Protein AF-A0A0S3TEH1-F1 (afdb_monomer)

Radius of gyration: 23.53 Å; Cα contacts (8 Å, |Δi|>4): 29; chains: 1; bounding box: 57×40×50 Å

Organism: NCBI:txid157739

Mean predicted aligned error: 20.08 Å

Sequence (69 aa):
MVYYVDDVVNEGWSVVVHLKPRDLYEMGEEVQEELYENEPYQDQELEKFYSNDNEYVQLATNHLDEDIN

Solvent-accessible surface area (backbone atoms only — not comparable to full-atom values): 5086 Å² total; per-residue (Å²): 96,78,45,75,43,76,35,90,88,45,84,96,43,60,48,81,44,76,46,70,71,77,84,77,69,83,78,64,78,89,67,73,82,67,74,80,77,80,70,77,80,80,83,81,76,62,69,81,75,64,54,99,80,64,71,79,79,77,70,89,65,84,76,74,77,75,80,84,127

Secondary structure (DSSP, 8-state):
-EEEEE-SSSTT-EEEEE----------S--TT-----PPPPP--GGGG--TT----------------

pLDDT: mean 70.44, std 9.28, range [44.5, 89.12]

Foldseek 3Di:
DWDWDADPVDPPHTDIDDDPPPPPDPPPDPDPPPPPPCDDDDDDPCVVVDDVPPDPDDDPDPPPPPPDD

Structure (mmCIF, N/CA/C/O backbone):
data_AF-A0A0S3TEH1-F1
#
_entry.id   AF-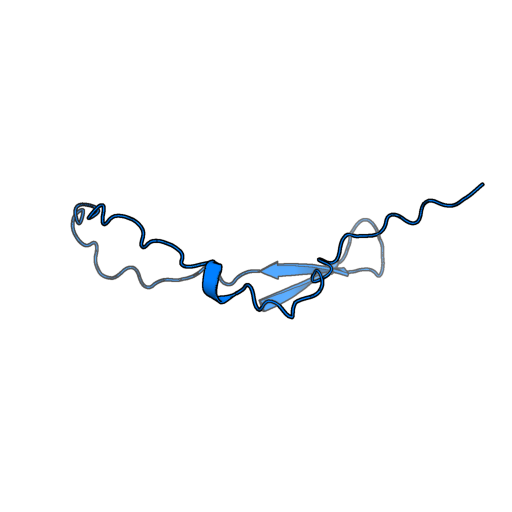A0A0S3TEH1-F1
#
loop_
_atom_site.group_PDB
_atom_site.id
_atom_site.type_symbol
_atom_site.label_atom_id
_atom_site.label_alt_id
_atom_site.label_comp_id
_atom_site.label_asym_id
_atom_site.label_entity_id
_atom_site.label_seq_id
_atom_site.pdbx_PDB_ins_code
_atom_site.Cartn_x
_atom_site.Cartn_y
_atom_site.Cartn_z
_atom_site.occupancy
_atom_site.B_iso_or_equiv
_atom_site.auth_seq_id
_atom_site.auth_comp_id
_atom_site.auth_asym_id
_atom_site.auth_atom_id
_atom_site.pdbx_PDB_model_num
ATOM 1 N N . MET A 1 1 ? -5.436 -7.544 -7.500 1.00 67.88 1 MET A N 1
ATOM 2 C CA . MET A 1 1 ? -5.032 -8.633 -8.419 1.00 67.88 1 MET A CA 1
ATOM 3 C C . MET A 1 1 ? -3.513 -8.635 -8.479 1.00 67.88 1 MET A C 1
ATOM 5 O O . MET A 1 1 ? -2.940 -7.552 -8.483 1.00 67.88 1 MET A O 1
ATOM 9 N N . VAL A 1 2 ? -2.865 -9.798 -8.467 1.00 72.31 2 VAL A N 1
ATOM 10 C CA . VAL A 1 2 ? -1.395 -9.899 -8.459 1.00 72.31 2 VAL A CA 1
ATOM 11 C C . VAL A 1 2 ? -0.937 -10.488 -9.786 1.00 72.31 2 VAL A C 1
ATOM 13 O O . VAL A 1 2 ? -1.503 -11.485 -10.229 1.00 72.31 2 VAL A O 1
ATOM 16 N N . TYR A 1 3 ? 0.054 -9.860 -10.417 1.00 79.00 3 TYR A N 1
ATOM 17 C CA . TYR A 1 3 ? 0.622 -10.298 -11.690 1.00 79.00 3 TYR A CA 1
ATOM 18 C C . TYR A 1 3 ? 2.109 -10.584 -11.528 1.00 79.00 3 TYR A C 1
ATOM 20 O O . TYR A 1 3 ? 2.789 -9.928 -10.740 1.00 79.00 3 TYR A O 1
ATOM 28 N N . TYR A 1 4 ? 2.602 -11.546 -12.297 1.00 84.19 4 TYR A N 1
ATOM 29 C CA . TYR A 1 4 ? 4.020 -11.858 -12.397 1.00 84.19 4 TYR A CA 1
ATOM 30 C C . TYR A 1 4 ? 4.515 -11.316 -13.733 1.00 84.19 4 TYR A C 1
ATOM 32 O O . TYR A 1 4 ? 3.939 -11.629 -14.774 1.00 84.19 4 TYR A O 1
ATOM 40 N N . VAL A 1 5 ? 5.526 -10.454 -13.687 1.00 83.38 5 VAL A N 1
ATOM 41 C CA . VAL A 1 5 ? 6.146 -9.858 -14.874 1.00 83.38 5 VAL A CA 1
ATOM 42 C C . VAL A 1 5 ? 7.566 -10.383 -14.969 1.00 83.38 5 VAL A C 1
ATOM 44 O O . VAL A 1 5 ? 8.285 -10.340 -13.974 1.00 83.38 5 VAL A O 1
ATOM 47 N N . ASP A 1 6 ? 7.961 -10.883 -16.134 1.00 89.12 6 ASP A N 1
ATOM 48 C CA . ASP A 1 6 ? 9.305 -11.423 -16.329 1.00 89.12 6 ASP A CA 1
ATOM 49 C C . ASP A 1 6 ? 10.377 -10.360 -16.079 1.00 89.12 6 ASP A C 1
ATOM 51 O O . ASP A 1 6 ? 10.281 -9.219 -16.543 1.00 89.12 6 ASP A O 1
ATOM 55 N N . ASP A 1 7 ? 11.394 -10.749 -15.316 1.00 84.38 7 ASP A N 1
ATOM 56 C CA . ASP A 1 7 ? 12.544 -9.910 -15.034 1.00 84.38 7 ASP A CA 1
ATOM 57 C C . ASP A 1 7 ? 13.497 -9.943 -16.233 1.00 84.38 7 ASP A C 1
ATOM 59 O O . ASP A 1 7 ? 14.159 -10.941 -16.510 1.00 84.38 7 ASP A O 1
ATOM 63 N N . VAL A 1 8 ? 13.582 -8.820 -16.946 1.00 81.94 8 VAL A N 1
ATOM 64 C CA . VAL A 1 8 ? 14.482 -8.662 -18.099 1.00 81.94 8 VAL A CA 1
ATOM 65 C C . VAL A 1 8 ? 15.964 -8.717 -17.719 1.00 81.94 8 VAL A C 1
ATOM 67 O O . VAL A 1 8 ? 16.805 -8.877 -18.600 1.00 81.94 8 VAL A O 1
ATOM 70 N N . VAL A 1 9 ? 16.298 -8.559 -16.434 1.00 82.94 9 VAL A N 1
ATOM 71 C CA . VAL A 1 9 ? 17.674 -8.634 -15.928 1.00 82.94 9 VAL A CA 1
ATOM 72 C C . VAL A 1 9 ? 18.028 -10.056 -15.491 1.00 82.94 9 VAL A C 1
ATOM 74 O O . VAL A 1 9 ? 19.178 -10.465 -15.640 1.00 82.94 9 VAL A O 1
ATOM 77 N N . ASN A 1 10 ? 17.053 -10.825 -14.996 1.00 82.06 10 ASN A N 1
ATOM 78 C CA . ASN A 1 10 ? 17.253 -12.183 -14.496 1.00 82.06 10 ASN A CA 1
ATOM 79 C C . ASN A 1 10 ? 16.352 -13.177 -15.236 1.00 82.06 10 ASN A C 1
ATOM 81 O O . ASN A 1 10 ? 15.230 -13.460 -14.814 1.00 82.06 10 ASN A O 1
ATOM 85 N N . GLU A 1 11 ? 16.873 -13.747 -16.326 1.00 83.44 11 GLU A N 1
ATOM 86 C CA . GLU A 1 11 ? 16.157 -14.752 -17.117 1.00 83.44 11 GLU A CA 1
ATOM 87 C C . GLU A 1 11 ? 15.667 -15.919 -16.237 1.00 83.44 11 GLU A C 1
ATOM 89 O O . GLU A 1 11 ? 16.431 -16.527 -15.485 1.00 83.44 11 GLU A O 1
ATOM 94 N N . GLY A 1 12 ? 14.371 -16.231 -16.332 1.00 84.12 12 GLY A N 1
ATOM 95 C CA . GLY A 1 12 ? 13.717 -17.291 -15.555 1.00 84.12 12 GLY A CA 1
ATOM 96 C C . GLY A 1 12 ? 13.122 -16.846 -14.215 1.00 84.12 12 GLY A C 1
ATOM 97 O O . GLY A 1 12 ? 12.476 -17.659 -13.553 1.00 84.12 12 GLY A O 1
ATOM 98 N N . TRP A 1 13 ? 13.291 -15.580 -13.830 1.00 86.25 13 TRP A N 1
ATOM 99 C CA . TRP A 1 13 ? 12.637 -14.988 -12.665 1.00 86.25 13 TRP A CA 1
ATOM 100 C C . TRP A 1 13 ? 11.516 -14.044 -13.094 1.00 86.25 13 TRP A C 1
ATOM 102 O O . TRP A 1 13 ? 11.625 -13.342 -14.098 1.00 86.25 13 TRP A O 1
ATOM 112 N N . SER A 1 14 ? 10.443 -13.994 -12.304 1.00 83.62 14 SER A N 1
ATOM 113 C CA . SER A 1 14 ? 9.359 -13.030 -12.505 1.00 83.62 14 SER A CA 1
ATOM 114 C C . SER A 1 14 ? 9.139 -12.218 -11.229 1.00 83.62 14 SER A C 1
ATOM 116 O O . SER A 1 14 ? 9.076 -12.761 -10.123 1.00 83.62 14 SER A O 1
ATOM 118 N N . VAL A 1 15 ? 9.003 -10.904 -11.382 1.00 82.75 15 VAL A N 1
ATOM 119 C CA . VAL A 1 15 ? 8.745 -9.953 -10.300 1.00 82.75 15 VAL A CA 1
ATOM 120 C C . VAL A 1 15 ? 7.250 -9.884 -10.019 1.00 82.75 15 VAL A C 1
ATOM 122 O O . VAL A 1 15 ? 6.422 -9.783 -10.928 1.00 82.75 15 VAL A O 1
ATOM 125 N N . VAL A 1 16 ? 6.899 -9.912 -8.734 1.00 79.00 16 VAL A N 1
ATOM 126 C CA . VAL A 1 16 ? 5.510 -9.829 -8.281 1.00 79.00 16 VAL A CA 1
ATOM 127 C C . VAL A 1 16 ? 5.056 -8.376 -8.259 1.00 79.00 16 VAL A C 1
ATOM 129 O O . VAL A 1 16 ? 5.525 -7.575 -7.452 1.00 79.00 16 VAL A O 1
ATOM 132 N N . VAL A 1 17 ? 4.083 -8.046 -9.103 1.00 77.81 17 VAL A N 1
ATOM 133 C CA . VAL A 1 17 ? 3.481 -6.716 -9.165 1.00 77.81 17 VAL A CA 1
ATOM 134 C C . VAL A 1 17 ? 2.089 -6.764 -8.547 1.00 77.81 17 VAL A C 1
ATOM 136 O O . VAL A 1 17 ? 1.146 -7.355 -9.083 1.00 77.81 17 VAL A O 1
ATOM 139 N N . HIS A 1 18 ? 1.957 -6.108 -7.395 1.00 74.88 18 HIS A N 1
ATOM 140 C CA . HIS A 1 18 ? 0.671 -5.879 -6.754 1.00 74.88 18 HIS A CA 1
ATOM 141 C C . HIS A 1 18 ? 0.015 -4.659 -7.388 1.00 74.88 18 HIS A C 1
ATOM 143 O O . HIS A 1 18 ? 0.287 -3.519 -7.012 1.00 74.88 18 HIS A O 1
ATOM 149 N N . LEU A 1 19 ? -0.891 -4.895 -8.332 1.00 65.81 19 LEU A N 1
ATOM 150 C CA . LEU A 1 19 ? -1.832 -3.858 -8.716 1.00 65.81 19 LEU A CA 1
ATOM 151 C C . LEU A 1 19 ? -2.907 -3.824 -7.629 1.00 65.81 19 LEU A C 1
ATOM 153 O O . LEU A 1 19 ? -3.801 -4.685 -7.583 1.00 65.81 19 LEU A O 1
ATOM 157 N N . LYS A 1 20 ? -2.810 -2.831 -6.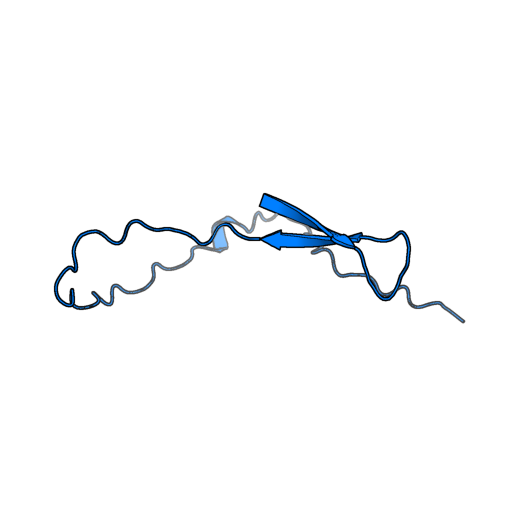730 1.00 66.31 20 LYS A N 1
ATOM 158 C CA . LYS A 1 20 ? -3.997 -2.396 -5.990 1.00 66.31 20 LYS A CA 1
ATOM 159 C C . LYS A 1 20 ? -5.064 -2.133 -7.055 1.00 66.31 20 LYS A C 1
ATOM 161 O O . LYS A 1 20 ? -4.752 -1.430 -8.023 1.00 66.31 20 LYS A O 1
ATOM 166 N N . PRO A 1 21 ? -6.268 -2.728 -6.961 1.00 67.19 21 PRO A N 1
ATOM 167 C CA . PRO A 1 21 ? -7.350 -2.248 -7.799 1.00 67.19 21 PRO A CA 1
ATOM 168 C C . PRO A 1 21 ? -7.390 -0.736 -7.584 1.00 67.19 21 PRO A C 1
ATOM 170 O O . PRO A 1 21 ? -7.307 -0.276 -6.448 1.00 67.19 21 PRO A O 1
ATOM 173 N N . ARG A 1 22 ? -7.368 0.032 -8.676 1.00 67.56 22 ARG A N 1
ATOM 174 C CA . ARG A 1 22 ? -7.651 1.462 -8.598 1.00 67.56 22 ARG A CA 1
ATOM 175 C C . ARG A 1 22 ? -8.975 1.528 -7.854 1.00 67.56 22 ARG A C 1
ATOM 177 O O . ARG A 1 22 ? -9.932 0.949 -8.366 1.00 67.56 22 ARG A O 1
ATOM 184 N N . ASP A 1 23 ? -8.985 2.086 -6.645 1.00 65.31 23 ASP A N 1
ATOM 185 C CA . ASP A 1 23 ? -10.210 2.223 -5.869 1.00 65.31 23 ASP A CA 1
ATOM 186 C C . ASP A 1 23 ? -11.154 3.079 -6.719 1.00 65.31 23 ASP A C 1
ATOM 188 O O . ASP A 1 23 ? -11.044 4.302 -6.789 1.00 65.31 23 ASP A O 1
ATOM 192 N N . LEU A 1 24 ? -12.001 2.409 -7.495 1.00 62.44 24 LEU A N 1
ATOM 193 C CA . LEU A 1 24 ? -13.071 3.009 -8.262 1.00 62.44 24 LEU A CA 1
ATOM 194 C C . LEU A 1 24 ? -14.182 3.226 -7.248 1.00 62.44 24 LEU A C 1
ATOM 196 O O . LEU A 1 24 ? -15.131 2.452 -7.172 1.00 62.44 24 LEU A O 1
ATOM 200 N N . TYR A 1 25 ? -14.011 4.248 -6.415 1.00 62.41 25 TYR A N 1
ATOM 201 C CA . TYR A 1 25 ? -15.157 4.835 -5.751 1.00 62.41 25 TYR A CA 1
ATOM 202 C C . TYR A 1 25 ? -16.027 5.427 -6.858 1.00 62.41 25 TYR A C 1
ATOM 204 O O . TYR A 1 25 ? -15.546 6.207 -7.685 1.00 62.41 25 TYR A O 1
ATOM 212 N N . GLU A 1 26 ? -17.286 4.997 -6.917 1.00 63.22 26 GLU A N 1
ATOM 213 C CA . GLU A 1 26 ? -18.304 5.666 -7.713 1.00 63.22 26 GLU A CA 1
ATOM 214 C C . GLU A 1 26 ? -18.434 7.072 -7.123 1.00 63.22 26 GLU A C 1
ATOM 216 O O . GLU A 1 26 ? -19.046 7.268 -6.074 1.00 63.22 26 GLU A O 1
ATOM 221 N N . MET A 1 27 ? -17.746 8.045 -7.727 1.00 63.16 27 MET A N 1
ATOM 222 C CA . MET A 1 27 ? -17.986 9.446 -7.420 1.00 63.16 27 MET A CA 1
ATOM 223 C C . MET A 1 27 ? -19.378 9.720 -7.969 1.00 63.16 27 MET A C 1
ATOM 225 O O . MET A 1 27 ? -19.539 9.894 -9.178 1.00 63.16 27 MET A O 1
ATOM 229 N N . GLY A 1 28 ? -20.386 9.635 -7.097 1.00 66.00 28 GLY A N 1
ATOM 230 C CA . GLY A 1 28 ? -21.734 10.096 -7.406 1.00 66.00 28 GLY A CA 1
ATOM 231 C C . GLY A 1 28 ? -21.687 11.488 -8.040 1.00 66.00 28 GLY A C 1
ATOM 232 O O . GLY A 1 28 ? -20.680 12.188 -7.906 1.00 66.00 28 GLY A O 1
ATOM 233 N N . GLU A 1 29 ? -22.752 11.836 -8.773 1.00 65.00 29 GLU A N 1
ATOM 234 C CA . GLU A 1 29 ? -22.926 13.114 -9.485 1.00 65.00 29 GLU A CA 1
ATOM 235 C C . GLU A 1 29 ? -22.205 14.267 -8.791 1.00 65.00 29 GLU A C 1
ATOM 237 O O . GLU A 1 29 ? -22.359 14.390 -7.582 1.00 65.00 29 GLU A O 1
ATOM 242 N N . GLU A 1 30 ? -21.448 15.073 -9.551 1.00 60.91 30 GLU A N 1
ATOM 243 C CA . GLU A 1 30 ? -20.626 16.195 -9.077 1.00 60.91 30 GLU A CA 1
ATOM 244 C C . GLU A 1 30 ? -21.357 17.012 -8.003 1.00 60.91 30 GLU A C 1
ATOM 246 O O . GLU A 1 30 ? -22.078 17.971 -8.296 1.00 60.91 30 GLU A O 1
ATOM 251 N N . VAL A 1 31 ? -21.199 16.606 -6.742 1.00 58.12 31 VAL A N 1
ATOM 252 C CA . VAL A 1 31 ? -21.809 17.319 -5.638 1.00 58.12 31 VAL A CA 1
ATOM 253 C C . VAL A 1 31 ? -20.979 18.576 -5.488 1.00 58.12 31 VAL A C 1
ATOM 255 O O . VAL A 1 31 ? -19.796 18.532 -5.150 1.00 58.12 31 VAL A O 1
ATOM 258 N N . GLN A 1 32 ? -21.617 19.682 -5.860 1.00 59.06 32 GLN A N 1
ATOM 259 C CA . GLN A 1 32 ? -21.162 21.053 -5.697 1.00 59.06 32 GLN A CA 1
ATOM 260 C C . GLN A 1 32 ? -20.394 21.184 -4.390 1.00 59.06 32 GLN A C 1
ATOM 262 O O . GLN A 1 32 ? -21.023 21.099 -3.343 1.00 59.06 32 GLN A O 1
ATOM 267 N N . GLU A 1 33 ? -19.071 21.352 -4.500 1.00 60.75 33 GLU A N 1
ATOM 268 C CA . GLU A 1 33 ? -18.124 21.772 -3.460 1.00 60.75 33 GLU A CA 1
ATOM 269 C C . GLU A 1 33 ? -18.719 21.693 -2.044 1.00 60.75 33 GLU A C 1
ATOM 271 O O 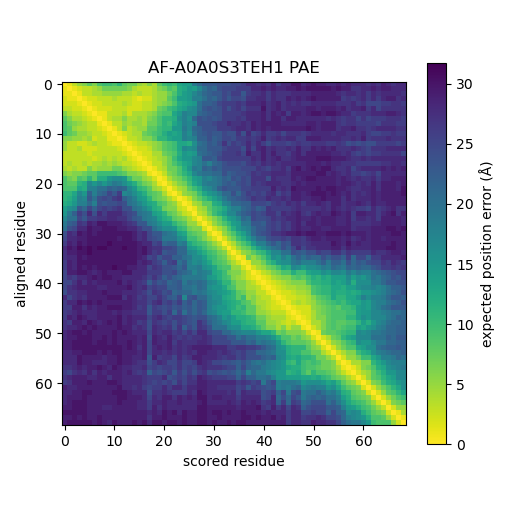. GLU A 1 33 ? -19.011 22.712 -1.415 1.00 60.75 33 GLU A O 1
ATOM 276 N N . GLU A 1 34 ? -18.990 20.470 -1.571 1.00 62.00 34 GLU A N 1
ATOM 277 C CA . GLU A 1 34 ? -19.463 20.280 -0.207 1.00 62.00 34 GLU A CA 1
ATOM 278 C C . GLU A 1 34 ? -18.321 20.750 0.684 1.00 62.00 34 GLU A C 1
ATOM 280 O O . GLU A 1 34 ? -17.235 20.163 0.695 1.00 62.00 34 GLU A O 1
ATOM 285 N N . LEU A 1 35 ? -18.547 21.893 1.338 1.00 64.44 35 LEU A N 1
ATOM 286 C CA . LEU A 1 35 ? -17.644 22.492 2.305 1.00 64.44 35 LEU A CA 1
ATOM 287 C C . LEU A 1 35 ? -17.128 21.377 3.206 1.00 64.44 35 LEU A C 1
ATOM 289 O O . LEU A 1 35 ? -17.904 20.795 3.957 1.00 64.44 35 LEU A O 1
ATOM 293 N N . TYR A 1 36 ? -15.834 21.078 3.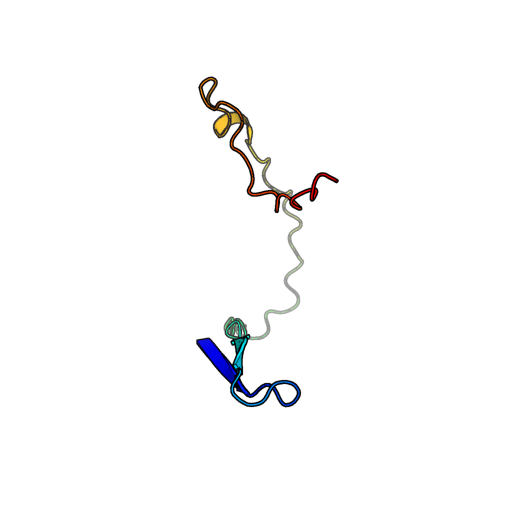090 1.00 65.81 36 TYR A N 1
ATOM 294 C CA . TYR A 1 36 ? -15.169 20.080 3.912 1.00 65.81 36 TYR A CA 1
ATOM 295 C C . TYR A 1 36 ? -15.453 20.404 5.383 1.00 65.81 36 TYR A C 1
ATOM 297 O O . TYR A 1 36 ? -14.919 21.373 5.937 1.00 65.81 36 TYR A O 1
ATOM 305 N N . GLU A 1 37 ? -16.350 19.632 5.992 1.00 67.06 37 GLU A N 1
ATOM 306 C CA . GLU A 1 37 ? -16.676 19.759 7.401 1.00 67.06 37 GLU A CA 1
ATOM 307 C C . GLU A 1 37 ? -15.438 19.267 8.154 1.00 67.06 37 GLU A C 1
ATOM 309 O O . GLU A 1 37 ? -15.100 18.082 8.145 1.00 67.06 37 GLU A O 1
ATOM 314 N N . ASN A 1 38 ? -14.669 20.215 8.701 1.00 68.88 38 ASN A N 1
ATOM 315 C CA . ASN A 1 38 ? -13.468 19.927 9.482 1.00 68.88 38 ASN A CA 1
ATOM 316 C C . ASN A 1 38 ? -13.902 19.409 10.856 1.00 68.88 38 ASN A C 1
ATOM 318 O O . ASN A 1 38 ? -13.699 20.079 11.870 1.00 68.88 38 ASN A O 1
ATOM 322 N N . GLU A 1 39 ? -14.528 18.239 10.890 1.00 76.81 39 GLU A N 1
ATOM 323 C CA . GLU A 1 39 ? -14.782 17.561 12.149 1.00 76.81 39 GLU A CA 1
ATOM 324 C C . GLU A 1 39 ? -13.430 17.185 12.776 1.00 76.81 39 GLU A C 1
ATOM 326 O O . GLU A 1 39 ? -12.540 16.666 12.086 1.00 76.81 39 GLU A O 1
ATOM 331 N N . PRO A 1 40 ? -13.218 17.484 14.068 1.00 81.25 40 PRO A N 1
ATOM 332 C CA . PRO A 1 40 ? -11.988 17.114 14.743 1.00 81.25 40 PRO A CA 1
ATOM 333 C C . PRO A 1 40 ? -11.828 15.591 14.736 1.00 81.25 40 PRO A C 1
ATOM 335 O O . PRO A 1 40 ? -12.784 14.841 14.946 1.00 81.25 40 PRO A O 1
ATOM 338 N N . TYR A 1 41 ? -10.597 15.128 14.506 1.00 78.94 41 TYR A N 1
ATOM 339 C CA . TYR A 1 41 ? -10.278 13.707 14.591 1.00 78.94 41 TYR A CA 1
ATOM 340 C C . TYR A 1 41 ? -10.672 13.162 15.966 1.00 78.94 41 TYR A C 1
ATOM 342 O O . TYR A 1 41 ? -10.386 13.778 16.990 1.00 78.94 41 TYR A O 1
ATOM 350 N N . GLN A 1 42 ? -11.315 11.995 15.980 1.00 80.25 42 GLN A N 1
ATOM 351 C CA . GLN A 1 42 ? -11.628 11.289 17.219 1.00 80.25 42 GLN A CA 1
ATOM 352 C C . GLN A 1 42 ? -10.329 10.880 17.925 1.00 80.25 42 GLN A C 1
ATOM 354 O O . GLN A 1 42 ? -9.407 10.361 17.285 1.00 80.25 42 GLN A O 1
ATOM 359 N N . ASP A 1 43 ? -10.278 11.077 19.241 1.00 82.69 43 ASP A N 1
ATOM 360 C CA . ASP A 1 43 ? -9.133 10.678 20.054 1.00 82.69 43 ASP A CA 1
ATOM 361 C C . ASP A 1 43 ? -8.931 9.155 20.002 1.00 82.69 43 ASP A C 1
ATOM 363 O O . ASP A 1 43 ? -9.860 8.359 20.167 1.00 82.69 43 ASP A O 1
ATOM 367 N N . GLN A 1 44 ? -7.688 8.729 19.770 1.00 80.81 44 GLN A N 1
ATOM 368 C CA . GLN A 1 44 ? -7.335 7.313 19.790 1.00 80.81 44 GLN A CA 1
ATOM 369 C C . GLN A 1 44 ? -7.109 6.849 21.231 1.00 80.81 44 GLN A C 1
ATOM 371 O O . GLN A 1 44 ? -6.084 7.143 21.840 1.00 80.81 44 GLN A O 1
ATOM 376 N N . GLU A 1 45 ? -8.029 6.048 21.762 1.00 81.19 45 GLU A N 1
ATOM 377 C CA . GLU A 1 45 ? -7.854 5.367 23.051 1.00 81.19 45 GLU A CA 1
ATOM 378 C C . GLU A 1 45 ? -6.885 4.179 22.918 1.00 81.19 45 GLU A C 1
ATOM 380 O O . GLU A 1 45 ? -7.296 3.018 22.926 1.00 81.19 45 GLU A O 1
ATOM 385 N N . LEU A 1 46 ? -5.588 4.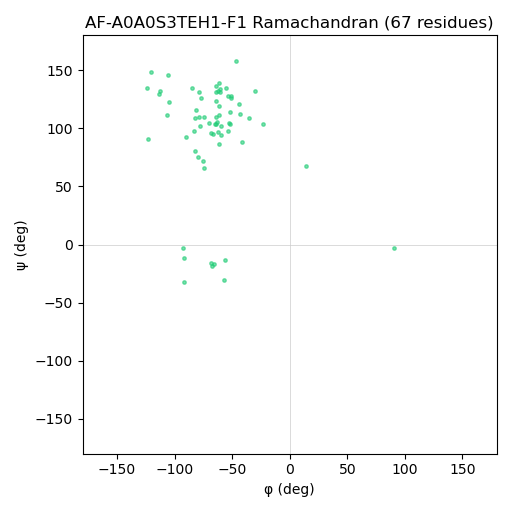445 22.752 1.00 77.00 46 LEU A N 1
ATOM 386 C CA . LEU A 1 46 ? -4.569 3.395 22.604 1.00 77.00 46 LEU A CA 1
ATOM 387 C C . LEU A 1 46 ? -4.366 2.570 23.886 1.00 77.00 46 LEU A C 1
ATOM 389 O O . LEU A 1 46 ? -3.877 1.444 23.827 1.00 77.00 46 LEU A O 1
ATOM 393 N N . GLU A 1 47 ? -4.808 3.100 25.027 1.00 76.44 47 GLU A N 1
ATOM 394 C CA . GLU A 1 47 ? -4.696 2.475 26.347 1.00 76.44 47 GLU A CA 1
ATOM 395 C C . GLU A 1 47 ? -5.338 1.083 26.416 1.00 76.44 47 GLU A C 1
ATOM 397 O O . GLU A 1 47 ? -4.833 0.202 27.106 1.00 76.44 47 GLU A O 1
ATOM 402 N N . LYS A 1 48 ? -6.389 0.837 25.623 1.00 71.62 48 LYS A N 1
ATOM 403 C CA . LYS A 1 48 ? -7.075 -0.465 25.567 1.00 71.62 48 LYS A CA 1
ATOM 404 C C . LYS A 1 48 ? -6.252 -1.591 24.944 1.00 71.62 48 LYS A C 1
ATOM 406 O O . LYS A 1 48 ? -6.613 -2.755 25.094 1.00 71.62 48 LYS A O 1
ATOM 411 N N . PHE A 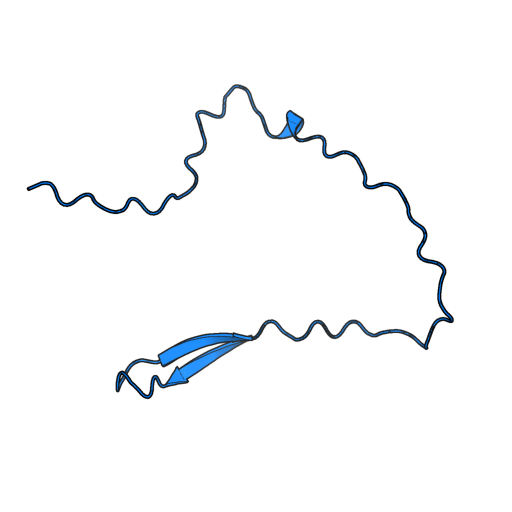1 49 ? -5.175 -1.264 24.231 1.00 71.31 49 PHE A N 1
ATOM 412 C CA . PHE A 1 49 ? -4.307 -2.258 23.599 1.00 71.31 49 PHE A CA 1
ATOM 413 C C . PHE A 1 49 ? -3.136 -2.681 24.494 1.00 71.31 49 PHE A C 1
ATOM 415 O O . PHE A 1 49 ? -2.483 -3.686 24.209 1.00 71.31 49 PHE A O 1
ATOM 422 N N . TYR A 1 50 ? -2.884 -1.966 25.593 1.00 69.50 50 TYR A N 1
ATOM 423 C CA . TYR A 1 50 ? -1.883 -2.351 26.583 1.00 69.50 50 TYR A CA 1
ATOM 424 C C . TYR A 1 50 ? -2.548 -3.243 27.638 1.00 69.50 50 TYR A C 1
ATOM 426 O O . TYR A 1 50 ? -3.140 -2.773 28.603 1.00 69.50 50 TYR A O 1
ATOM 434 N N . SER A 1 51 ? -2.498 -4.560 27.438 1.00 67.62 51 SER A N 1
ATOM 435 C CA . SER A 1 51 ? -2.769 -5.503 28.528 1.00 67.62 51 SER A CA 1
ATOM 436 C C . SER A 1 51 ? -1.514 -5.584 29.390 1.00 67.62 51 SER A C 1
ATOM 438 O O . SER A 1 51 ? -0.457 -5.810 28.837 1.00 67.62 51 SER A O 1
ATOM 440 N N . ASN A 1 52 ? -1.583 -5.471 30.719 1.00 64.38 52 ASN A N 1
ATOM 441 C CA . ASN A 1 52 ? -0.380 -5.554 31.579 1.00 64.38 52 ASN A CA 1
ATOM 442 C C . ASN A 1 52 ? 0.440 -6.856 31.404 1.00 64.38 52 ASN A C 1
ATOM 444 O O . ASN A 1 52 ? 1.575 -6.935 31.869 1.00 64.38 52 ASN A O 1
ATOM 448 N N . ASP A 1 53 ? -0.137 -7.852 30.732 1.00 64.56 53 ASP A N 1
ATOM 449 C CA . ASP A 1 53 ? 0.448 -9.158 30.443 1.00 64.56 53 ASP A CA 1
ATOM 450 C C . ASP A 1 53 ? 1.162 -9.224 29.078 1.00 64.56 53 ASP A C 1
ATOM 452 O O . ASP A 1 53 ? 1.722 -10.264 28.731 1.00 64.56 53 ASP A O 1
ATOM 456 N N . ASN A 1 54 ? 1.141 -8.152 28.272 1.00 61.31 54 ASN A N 1
ATOM 457 C CA . ASN A 1 54 ? 1.847 -8.126 26.994 1.00 61.31 54 ASN A CA 1
ATOM 458 C C . ASN A 1 54 ? 3.331 -7.784 27.183 1.00 61.31 54 ASN A C 1
ATOM 460 O O . ASN A 1 54 ? 3.799 -6.670 26.959 1.00 61.31 54 ASN A O 1
ATOM 464 N N . GLU A 1 55 ? 4.084 -8.815 27.572 1.00 65.31 55 GLU A N 1
ATOM 465 C CA . GLU A 1 55 ? 5.527 -8.895 27.356 1.00 65.31 55 GLU A CA 1
ATOM 466 C C . GLU A 1 55 ? 5.834 -8.437 25.922 1.00 65.31 55 GLU A C 1
ATOM 468 O O . GLU A 1 55 ? 5.253 -8.959 24.969 1.00 65.31 55 GLU A O 1
ATOM 473 N N . TYR A 1 56 ? 6.660 -7.389 25.806 1.00 67.00 56 TYR A N 1
ATOM 474 C CA . TYR A 1 56 ? 7.003 -6.657 24.585 1.00 67.00 56 TYR A CA 1
ATOM 475 C C . TYR A 1 56 ? 6.797 -7.478 23.306 1.00 67.00 56 TYR A C 1
ATOM 477 O O . TYR A 1 56 ? 7.606 -8.347 22.976 1.00 67.00 56 TYR A O 1
ATOM 485 N N . VAL A 1 57 ? 5.717 -7.191 22.572 1.00 67.62 57 VAL A N 1
ATOM 486 C CA . VAL A 1 57 ? 5.469 -7.830 21.277 1.00 67.62 57 VAL A CA 1
ATOM 487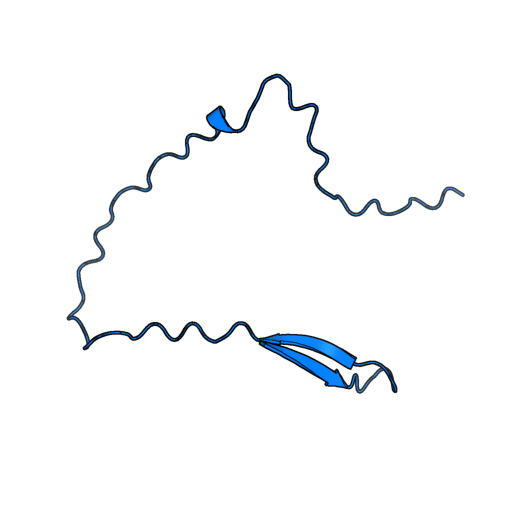 C C . VAL A 1 57 ? 6.630 -7.461 20.363 1.00 67.62 57 VAL A C 1
ATOM 489 O O . VAL A 1 57 ? 6.792 -6.297 19.993 1.00 67.62 57 VAL A O 1
ATOM 492 N N . GLN A 1 58 ? 7.460 -8.449 20.028 1.00 66.88 58 GLN A N 1
ATOM 493 C CA . GLN A 1 58 ? 8.562 -8.260 19.097 1.00 66.88 58 GLN A CA 1
ATOM 494 C C . GLN A 1 58 ? 7.968 -7.929 17.731 1.00 66.88 58 GLN A C 1
ATOM 496 O O . GLN A 1 58 ? 7.427 -8.785 17.031 1.00 66.88 58 GLN A O 1
ATOM 501 N N . LEU A 1 59 ? 8.041 -6.651 17.367 1.00 69.81 59 LEU A N 1
ATOM 502 C CA . LEU A 1 59 ? 7.869 -6.232 15.987 1.00 69.81 59 LEU A CA 1
ATOM 503 C C . LEU A 1 59 ? 8.970 -6.931 15.198 1.00 69.81 59 LEU A C 1
ATOM 505 O O . LEU A 1 59 ? 10.118 -6.912 15.637 1.00 69.81 59 LEU A O 1
ATOM 509 N N . ALA A 1 60 ? 8.622 -7.563 14.077 1.00 67.00 60 ALA A N 1
ATOM 510 C CA . ALA A 1 60 ? 9.597 -8.192 13.198 1.00 67.00 60 ALA A CA 1
ATOM 511 C C . ALA A 1 60 ? 10.558 -7.115 12.670 1.00 67.00 60 ALA A C 1
ATOM 513 O O . ALA A 1 60 ? 10.329 -6.494 11.634 1.00 67.00 60 ALA A O 1
ATOM 514 N N . THR A 1 61 ? 11.614 -6.840 13.428 1.00 63.97 61 THR A N 1
ATOM 515 C CA . THR A 1 61 ? 12.785 -6.140 12.945 1.00 63.97 61 THR A CA 1
ATOM 516 C C . THR A 1 61 ? 13.556 -7.174 12.150 1.00 63.97 61 THR A C 1
ATOM 518 O O . THR A 1 61 ? 13.808 -8.281 12.623 1.00 63.97 61 THR A O 1
ATOM 521 N N . ASN A 1 62 ? 13.877 -6.847 10.901 1.00 62.62 62 ASN A N 1
ATOM 522 C CA . ASN A 1 62 ? 14.815 -7.653 10.137 1.00 62.62 62 ASN A CA 1
ATOM 523 C C . ASN A 1 62 ? 16.123 -7.627 10.932 1.00 62.62 62 ASN A C 1
ATOM 525 O O . ASN A 1 62 ? 16.802 -6.599 10.956 1.00 62.62 62 ASN A O 1
ATOM 529 N N . HIS A 1 63 ? 16.416 -8.702 11.663 1.00 59.97 63 HIS A N 1
ATOM 530 C CA . HIS A 1 63 ? 17.707 -8.879 12.298 1.00 59.97 63 HIS A CA 1
ATOM 531 C C . HIS A 1 63 ? 18.686 -8.979 11.131 1.00 59.97 63 HIS A C 1
ATOM 533 O O . HIS A 1 63 ? 18.665 -9.946 10.374 1.00 59.97 63 HIS A O 1
ATOM 539 N N . LEU A 1 64 ? 19.428 -7.900 10.883 1.00 62.91 64 LEU A N 1
ATOM 540 C CA . LEU A 1 64 ? 20.638 -8.006 10.091 1.00 62.91 64 LEU A CA 1
ATOM 541 C C . LEU A 1 64 ? 21.521 -8.916 10.930 1.00 62.91 64 LEU A C 1
ATOM 543 O O . LEU A 1 64 ? 21.961 -8.497 11.999 1.00 62.91 64 LEU A O 1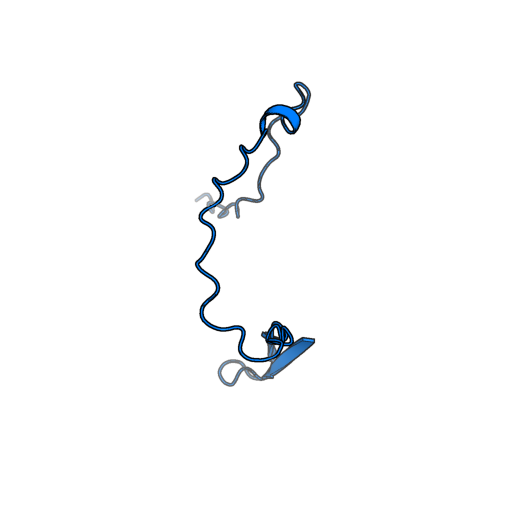
ATOM 547 N N . ASP A 1 65 ? 21.658 -10.168 10.503 1.00 59.38 65 ASP A N 1
ATOM 548 C CA . ASP A 1 65 ? 22.636 -11.082 11.064 1.00 59.38 65 ASP A CA 1
ATOM 549 C C . ASP A 1 65 ? 23.983 -10.348 11.007 1.00 59.38 65 ASP A C 1
ATOM 551 O O . ASP A 1 65 ? 24.557 -10.133 9.937 1.00 59.38 65 ASP A O 1
ATOM 555 N N . GLU A 1 66 ? 24.438 -9.847 12.155 1.00 61.31 66 GLU A N 1
ATOM 556 C CA . GLU A 1 66 ? 25.818 -9.426 12.310 1.00 61.31 66 GLU A CA 1
ATOM 557 C C . GLU A 1 66 ? 26.632 -10.715 12.214 1.00 61.31 66 GLU A C 1
ATOM 559 O O . GLU A 1 66 ? 26.748 -11.462 13.185 1.00 61.31 66 GLU A O 1
ATOM 564 N N . ASP A 1 67 ? 27.130 -11.007 11.010 1.00 60.25 67 ASP A N 1
ATOM 565 C CA . ASP A 1 67 ? 28.162 -12.010 10.782 1.00 60.25 67 ASP A CA 1
ATOM 566 C C . ASP A 1 67 ? 29.346 -11.679 11.703 1.00 60.25 67 ASP A C 1
ATOM 568 O O . ASP A 1 67 ? 30.165 -10.795 11.434 1.00 60.25 67 ASP A O 1
ATOM 572 N N . ILE A 1 68 ? 29.390 -12.373 12.840 1.00 55.69 68 ILE A N 1
ATOM 573 C CA . ILE A 1 68 ? 30.490 -12.358 13.799 1.00 55.69 68 ILE A CA 1
ATOM 574 C C . ILE A 1 68 ? 31.736 -12.875 13.070 1.00 55.69 68 ILE A C 1
ATOM 576 O O . ILE A 1 68 ? 31.761 -14.020 12.614 1.00 55.69 68 ILE A O 1
ATOM 580 N N . ASN A 1 69 ? 32.768 -12.034 12.990 1.00 44.50 69 ASN A N 1
ATOM 581 C CA . ASN A 1 69 ? 34.138 -12.415 12.638 1.00 44.50 69 ASN A CA 1
ATOM 582 C C . ASN A 1 69 ? 34.988 -12.467 13.910 1.00 44.50 69 ASN A C 1
ATOM 584 O O . ASN A 1 69 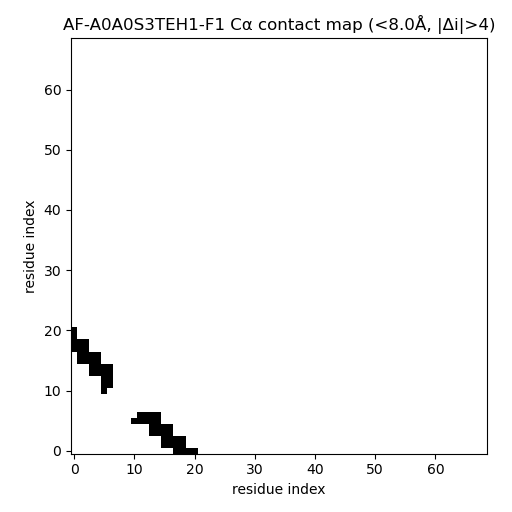? 34.934 -11.474 14.674 1.00 44.50 69 ASN A O 1
#